Protein 3JRN (pdb70)

Solvent-accessible surface area: 8133 Å² total; per-residue (Å²): 128,135,60,17,0,7,4,0,18,53,17,146,30,0,31,131,63,4,1,50,133,0,72,147,30,0,77,159,54,93,3,110,12,53,59,67,119,186,70,23,138,31,4,89,5,0,0,0,0,0,4,91,42,0,1,36,14,13,196,16,1,41,45,0,18,55,0,14,60,29,48,172,140,67,57,11,69,10,20,0,0,8,46,64,9,96,41,76,51,0,93,139,13,59,39,52,2,48,129,22,1,153,106,0,58,95,139,62,88,104,133,76,8,113,68,2,73,83,3,0,38,64,0,17,111,45,113,40,24,65,36,58,161,55,52,68,143,14,9,61,100,1,0,62,64,0,33,132,89,71,152

Sequence (151 aa):
TKYDVFLSFRGHDTRHNFISFLYKELVRRSIRTFKDDKPIEVSRFAVVVVSENYAASSWCLDELVTIMDFEKKGSITVMPIFYGVEPNHVRWQTGVLAEQFKKHASREDPEKVLKWRQALTNFAQLSGDCSGDDDSKLVDKIANEISNKKT

Organism: Arabidopsis thaliana (NCBI:txid3702)

Secondary structure (DSSP, 8-state):
--EEEEEEE-HHHHTTTHHHHHHHHHHHTT--EE------TTEEEEEEEE-TTTTT-HHHHHHHHHHHHHHHTTS-EEEEEE-SS-HHHHHHT-THHHHHHHHHHTTS-HHHHHHHHHHHHHHTTS--EE--S-HHHHHHHHHHHHHTT--

CATH classification: 3.40.50.10140

Nearest PDB structures (foldseek):
  3jrn-assembly1_A  TM=1.007E+00  e=3.835E-29  Arabidopsis thaliana
  5tec-assembly1_A  TM=9.470E-01  e=2.530E-14  Arabidopsis thaliana
  7xoz-assembly1_B  TM=9.509E-01  e=3.401E-14  Arabidopsis thaliana
  5h3c-assembly1_A  TM=9.302E-01  e=2.530E-14  Arabidopsis thaliana
  5h3c-assembly1_B  TM=9.222E-01  e=2.257E-13  Arabidopsis thaliana

B-factor: mean 32.73, std 13.32, range [14.1, 88.1]

GO terms:
  GO:0005634 nucleus (C, IDA)
  GO:0005737 cytoplasm (C, IDA)
  GO:0005739 mitochondrion (C, HDA)
  GO:0009506 plasmodesma (C, HDA)
  GO:0005515 protein binding (F, IPI)

InterPro domains:
  IPR000157 Toll/interleukin-1 receptor homology (TIR) domain [PF01582] (8-172)
  IPR000157 Toll/interleukin-1 receptor homology (TIR) domain [PS50104] (7-170)
  IPR000157 Toll/interleukin-1 receptor homology (TIR) domain [SM00255] (8-146)
  IPR035897 Toll/interleukin-1 receptor homology (TIR) domain superfamily [G3DSA:3.40.50.10140] (1-176)
  IPR035897 Toll/interleukin-1 receptor homology (TIR) domain superfamily [SSF52200] (4-148)

Radius of gyration: 14.73 Å; Cα contacts (8 Å, |Δi|>4): 234; chains: 1; bounding box: 41×35×28 Å

Foldseek 3Di:
DQFQEEEQEDCVVPVPHLVVLLVVLLVVLVGGYDDDPCCLLPYAEYEYEDELCLLLDVVSLVVLLVNQVCVVVVSYHYAYEDEHDDLVCLQQCHDSRVVSLVVVCVPDDPVVSVSSNVSSNVNSVHDYYYDDDDSNVVSVCVSVVSSVVPD

Structure (mmCIF, N/CA/C/O backbone):
data_3JRN
#
_entry.id   3JRN
#
_cell.length_a   71.210
_cell.length_b   71.210
_cell.length_c   60.270
_cell.angle_alpha   90.000
_cell.angle_beta   90.000
_cell.angle_gamma   90.000
#
_symmetry.space_group_name_H-M   'P 41 21 2'
#
loop_
_entity.id
_entity.type
_entity.pdbx_description
1 polymer 'AT1G72930 protein'
2 non-polymer ARSENIC
3 water water
#
loop_
_atom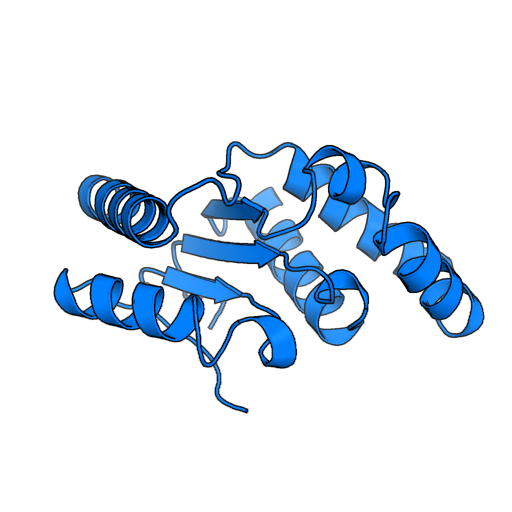_site.group_PDB
_atom_site.id
_atom_site.type_symbol
_atom_site.label_atom_id
_atom_site.label_alt_id
_atom_site.label_comp_id
_atom_site.label_asym_id
_atom_site.label_entity_id
_atom_site.label_seq_id
_atom_site.pdbx_PDB_ins_code
_atom_site.Cartn_x
_atom_site.Cartn_y
_atom_site.Cartn_z
_atom_site.occupancy
_atom_site.B_iso_or_equiv
_atom_site.auth_seq_id
_atom_site.auth_comp_id
_atom_site.auth_asym_id
_atom_site.auth_atom_id
_atom_site.pdbx_PDB_model_num
ATOM 1 N N . THR A 1 7 ? 48.556 58.927 14.279 1.00 76.75 7 THR A N 1
ATOM 2 C CA . THR A 1 7 ? 48.036 60.025 13.417 1.00 75.40 7 THR A CA 1
ATOM 3 C C . THR A 1 7 ? 47.148 59.482 12.302 1.00 74.31 7 THR A C 1
ATOM 4 O O . THR A 1 7 ? 45.928 59.640 12.337 1.00 75.46 7 THR A O 1
ATOM 8 N N . LYS A 1 8 ? 47.769 58.840 11.318 1.00 53.71 8 LYS A N 1
ATOM 9 C CA . LYS A 1 8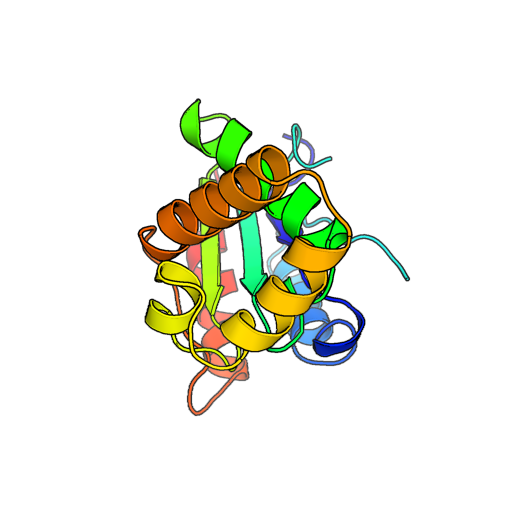 ? 47.042 58.282 10.185 1.00 52.23 8 LYS A CA 1
ATOM 10 C C . LYS A 1 8 ? 46.307 56.991 10.530 1.00 49.70 8 LYS A C 1
ATOM 11 O O . LYS A 1 8 ? 45.427 56.556 9.790 1.00 49.02 8 LYS A O 1
ATOM 17 N N . TYR A 1 9 ? 46.668 56.378 11.652 1.00 46.17 9 TYR A N 1
ATOM 18 C CA . TYR A 1 9 ? 46.034 55.133 12.074 1.00 43.21 9 TYR A CA 1
ATOM 19 C C . TYR A 1 9 ? 45.883 55.062 13.585 1.00 41.12 9 TYR A C 1
ATOM 20 O O . TYR A 1 9 ? 46.809 55.394 14.325 1.00 40.31 9 TYR A O 1
ATOM 29 N N . ASP A 1 10 ? 44.711 54.625 14.036 1.00 42.24 10 ASP A N 1
ATOM 30 C CA . ASP A 1 10 ? 44.443 54.483 15.463 1.00 41.62 10 ASP A CA 1
ATOM 31 C C . ASP A 1 10 ? 45.037 53.168 15.955 1.00 39.80 10 ASP A C 1
ATOM 32 O O . ASP A 1 10 ? 45.433 53.044 17.113 1.00 39.08 10 ASP A O 1
ATOM 37 N N . VAL A 1 11 ? 45.097 52.185 15.062 1.00 36.32 11 VAL A N 1
ATOM 38 C CA . VAL A 1 11 ? 45.603 50.874 15.429 1.00 33.76 11 VAL A CA 1
ATOM 39 C C . VAL A 1 11 ? 46.454 50.188 14.371 1.00 31.59 11 VAL A C 1
ATOM 40 O O . VAL A 1 11 ? 46.073 50.102 13.203 1.00 34.00 11 VAL A O 1
ATOM 44 N N . PHE A 1 12 ? 47.617 49.709 14.796 1.00 26.70 12 PHE A N 1
ATOM 45 C CA . PHE A 1 12 ? 48.508 48.960 13.922 1.00 25.02 12 PHE A CA 1
ATOM 46 C C . PHE A 1 12 ? 48.426 47.527 14.434 1.00 23.85 12 PHE A C 1
ATOM 47 O O . PHE A 1 12 ? 48.688 47.272 15.613 1.00 23.12 12 PH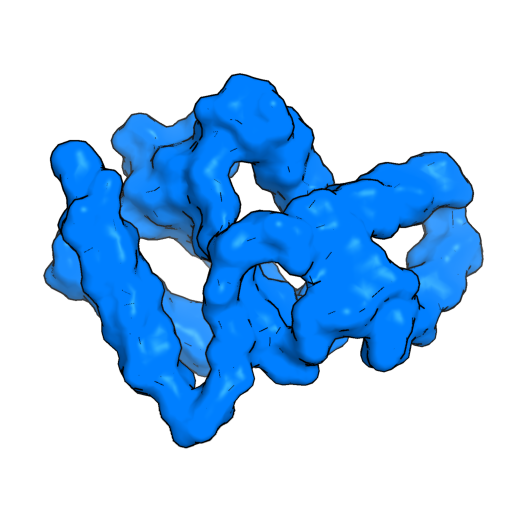E A O 1
ATOM 55 N N . LEU A 1 13 ? 48.057 46.599 13.554 1.00 25.65 13 LEU A N 1
ATOM 56 C CA . LEU A 1 13 ? 47.930 45.196 13.933 1.00 24.52 13 LEU A CA 1
ATOM 57 C C . LEU A 1 13 ? 49.179 44.393 13.597 1.00 23.50 13 LEU A C 1
ATOM 58 O O . LEU A 1 13 ? 49.570 44.302 12.435 1.00 22.75 13 LEU A O 1
ATOM 63 N N . SER A 1 14 ? 49.800 43.808 14.617 1.00 20.03 14 SER A N 1
ATOM 64 C CA . SER A 1 14 ? 50.985 42.988 14.415 1.00 19.54 14 SER A CA 1
ATOM 65 C C . SER A 1 14 ? 50.577 41.550 14.703 1.00 20.12 14 SER A C 1
ATOM 66 O O . SER A 1 14 ? 50.051 41.245 15.774 1.00 18.52 14 SER A O 1
ATOM 69 N N . PHE A 1 15 ? 50.830 40.659 13.755 1.00 19.54 15 PHE A N 1
ATOM 70 C CA . PHE A 1 15 ? 50.430 39.276 13.939 1.00 21.32 15 PHE A CA 1
ATOM 71 C C . PHE A 1 15 ? 51.127 38.351 12.957 1.00 21.53 15 PHE A C 1
ATOM 72 O O . PHE A 1 15 ? 51.702 38.797 11.966 1.00 22.71 15 PHE A O 1
ATOM 80 N N . ARG A 1 16 ? 51.078 37.057 13.244 1.00 20.52 16 ARG A N 1
ATOM 81 C CA . ARG A 1 16 ? 51.659 36.064 12.354 1.00 20.61 16 ARG A CA 1
ATOM 82 C C . ARG A 1 16 ? 50.505 35.632 11.462 1.00 21.33 16 AR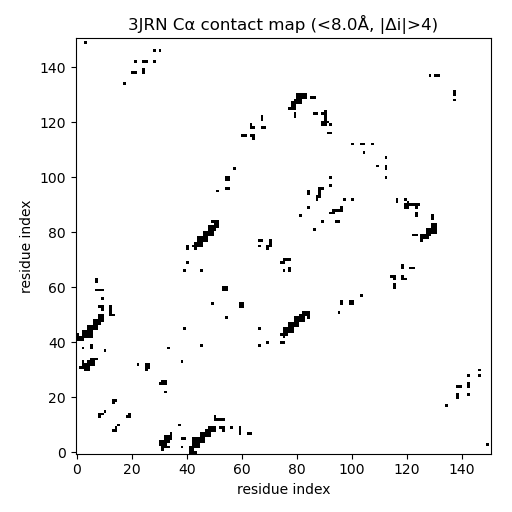G A C 1
ATOM 83 O O . ARG A 1 16 ? 49.634 34.886 11.897 1.00 18.27 16 ARG A O 1
ATOM 91 N N . GLY A 1 17 ? 50.502 36.123 10.226 1.00 22.45 17 GLY A N 1
ATOM 92 C CA . GLY A 1 17 ? 49.449 35.802 9.280 1.00 24.10 17 GLY A CA 1
ATOM 93 C C . GLY A 1 17 ? 49.056 34.338 9.250 1.00 26.51 17 GLY A C 1
ATOM 94 O O . GLY A 1 17 ? 47.877 34.002 9.386 1.00 25.80 17 GLY A O 1
ATOM 95 N N . HIS A 1 18 ? 50.047 33.469 9.071 1.00 26.49 18 HIS A N 1
ATOM 96 C CA . HIS A 1 18 ? 49.823 32.033 9.011 1.00 29.32 18 HIS A CA 1
ATOM 97 C C . HIS A 1 18 ? 48.963 31.504 10.151 1.00 28.37 18 HIS A C 1
ATOM 98 O O . HIS A 1 18 ? 48.179 30.575 9.964 1.00 28.55 18 HIS A O 1
ATOM 105 N N . ASP A 1 19 ? 49.110 32.084 11.336 1.00 29.37 19 ASP A N 1
ATOM 106 C CA . ASP A 1 19 ? 48.340 31.625 12.480 1.00 27.66 19 ASP A CA 1
ATOM 107 C C . ASP A 1 19 ? 46.967 32.252 12.613 1.00 25.98 19 ASP A C 1
ATOM 108 O O . ASP A 1 19 ? 45.969 31.553 12.780 1.00 25.34 19 ASP A O 1
ATOM 113 N N . THR A 1 20 ? 46.926 33.577 12.524 1.00 20.63 20 THR A N 1
ATOM 114 C CA . THR A 1 20 ? 45.695 34.314 12.766 1.00 18.67 20 THR A CA 1
ATOM 115 C C . THR A 1 20 ? 45.056 35.196 11.699 1.00 17.07 20 THR A C 1
ATOM 116 O O . THR A 1 20 ? 43.962 35.700 11.923 1.00 18.58 20 THR A O 1
ATOM 120 N N . ARG A 1 21 ? 45.705 35.405 10.561 1.00 19.02 21 ARG A N 1
ATOM 121 C CA . ARG A 1 21 ? 45.124 36.292 9.549 1.00 19.92 21 ARG A CA 1
ATOM 122 C C . ARG A 1 21 ? 43.678 35.984 9.179 1.00 21.20 21 ARG A C 1
ATOM 123 O O . ARG A 1 21 ? 42.821 36.859 9.246 1.00 22.05 21 ARG A O 1
ATOM 131 N N . HIS A 1 22 ? 43.407 34.740 8.801 1.00 27.73 22 HIS A N 1
ATOM 132 C CA . HIS A 1 22 ? 42.066 34.349 8.382 1.00 29.91 22 HIS A CA 1
ATOM 133 C C . HIS A 1 22 ? 41.061 34.048 9.484 1.00 29.17 22 HIS A C 1
ATOM 134 O O . HIS A 1 22 ? 39.875 33.871 9.205 1.00 30.95 22 HIS A O 1
ATOM 141 N N . ASN A 1 23 ? 41.517 33.988 10.730 1.00 24.91 23 ASN A N 1
ATOM 142 C CA . ASN A 1 23 ? 40.598 33.716 11.826 1.00 24.03 23 ASN A CA 1
ATOM 143 C C . ASN A 1 23 ? 40.472 34.885 12.800 1.00 21.97 23 ASN A C 1
ATOM 144 O O . ASN A 1 23 ? 39.745 35.839 12.525 1.00 23.91 23 ASN A O 1
ATOM 149 N N . PHE A 1 24 ? 41.175 34.827 13.922 1.00 19.26 24 PHE A N 1
ATOM 150 C CA . PHE A 1 24 ? 41.102 35.892 14.921 1.00 20.22 24 PHE A CA 1
ATOM 151 C C . PHE A 1 24 ? 41.248 37.315 14.354 1.00 21.29 24 PHE A C 1
ATOM 152 O O . PHE A 1 24 ? 40.457 38.214 14.683 1.00 20.39 24 PHE A O 1
ATOM 160 N N . ILE A 1 25 ? 42.253 37.523 13.506 1.00 23.20 25 ILE A N 1
ATOM 161 C CA . ILE A 1 25 ? 42.491 38.843 12.929 1.00 22.86 25 ILE A CA 1
ATOM 162 C C . ILE A 1 25 ? 41.354 39.341 12.029 1.00 25.03 25 ILE A C 1
ATOM 163 O O . ILE A 1 25 ? 41.052 40.536 12.013 1.00 24.80 25 ILE A O 1
ATOM 168 N N . SER A 1 26 ? 40.718 38.443 11.281 1.00 22.88 26 SER A N 1
ATOM 169 C CA . SER A 1 26 ? 39.632 38.871 10.412 1.00 24.39 26 SER A CA 1
ATOM 170 C C . SER A 1 26 ? 38.476 39.392 11.264 1.00 24.82 26 SER A C 1
ATOM 171 O O . SER A 1 26 ? 37.814 40.362 10.898 1.00 26.33 26 SER A O 1
ATOM 174 N N . PHE A 1 27 ? 38.251 38.761 12.413 1.00 27.22 27 PHE A N 1
ATOM 175 C CA . PHE A 1 27 ? 37.187 39.183 13.315 1.00 27.66 27 PHE A CA 1
ATOM 176 C C . PHE A 1 27 ? 37.537 40.488 14.034 1.00 28.90 27 PHE A C 1
ATOM 177 O O . PHE A 1 27 ? 36.703 41.385 14.153 1.00 30.84 27 PHE A O 1
ATOM 185 N N . LEU A 1 28 ? 38.771 40.593 14.514 1.00 24.47 28 LEU A N 1
ATOM 186 C CA . LEU A 1 28 ? 39.203 41.799 15.206 1.00 23.88 28 LEU A CA 1
ATOM 187 C C . LEU A 1 28 ? 39.188 43.012 14.269 1.00 24.36 28 LEU A C 1
ATOM 188 O O . LEU A 1 28 ? 38.725 44.090 14.644 1.00 24.38 28 LEU A O 1
ATOM 193 N N . TYR A 1 29 ? 39.695 42.837 13.053 1.00 25.05 29 TYR A N 1
ATOM 194 C CA . TYR A 1 29 ? 39.715 43.929 12.083 1.00 27.39 29 TYR A CA 1
ATOM 195 C C . TYR A 1 29 ? 38.294 44.387 11.757 1.00 27.02 29 TYR A C 1
ATOM 196 O O . TYR A 1 29 ? 38.013 45.580 11.703 1.00 26.68 29 TYR A O 1
ATOM 205 N N . LYS A 1 30 ? 37.401 43.433 11.532 1.00 31.15 30 LYS A N 1
ATOM 206 C CA . LYS A 1 30 ? 36.024 43.766 11.211 1.00 33.84 30 LYS A CA 1
ATOM 207 C C . LYS A 1 30 ? 35.411 44.619 12.311 1.00 34.96 30 LYS A C 1
ATOM 208 O O . LYS A 1 30 ? 34.804 45.652 12.042 1.00 34.94 30 LYS A O 1
ATOM 214 N N . GLU A 1 31 ? 35.579 44.180 13.553 1.00 33.58 31 GLU A N 1
ATOM 215 C CA . GLU A 1 31 ? 35.026 44.891 14.692 1.00 34.96 31 GLU A CA 1
ATOM 216 C C . GLU A 1 31 ? 35.631 46.283 14.860 1.00 34.72 31 GLU A C 1
ATOM 217 O O . GLU A 1 31 ? 34.923 47.233 15.187 1.00 36.38 31 GLU A O 1
ATOM 223 N N . LEU A 1 32 ? 36.934 46.412 14.636 1.00 33.80 32 LEU A N 1
ATOM 224 C CA . LEU A 1 32 ? 37.575 47.716 14.770 1.00 34.79 32 LEU A CA 1
ATOM 225 C C . LEU A 1 32 ? 37.041 48.704 13.730 1.00 36.67 32 LEU A C 1
ATOM 226 O O . LEU A 1 32 ? 36.689 49.834 14.063 1.00 37.60 32 LEU A O 1
ATOM 231 N N . VAL A 1 33 ? 36.986 48.275 12.472 1.00 48.06 33 VAL A N 1
ATOM 232 C CA . VAL A 1 33 ? 36.484 49.122 11.392 1.00 50.52 33 VAL A CA 1
ATOM 233 C C . VAL A 1 33 ? 35.037 49.520 11.675 1.00 51.32 33 VAL A C 1
ATOM 234 O O . VAL A 1 33 ? 34.621 50.640 11.387 1.00 52.40 33 VAL A O 1
ATOM 238 N N . ARG A 1 34 ? 34.283 48.585 12.245 1.00 48.88 34 ARG A N 1
ATOM 239 C CA . ARG A 1 34 ? 32.884 48.794 12.602 1.00 50.39 34 ARG A CA 1
ATOM 240 C C . ARG A 1 34 ? 32.727 49.950 13.592 1.00 50.17 34 ARG A C 1
ATOM 241 O O . ARG A 1 34 ? 31.846 50.792 13.431 1.00 49.70 34 ARG A O 1
ATOM 249 N N . ARG A 1 35 ? 33.575 49.979 14.619 1.00 44.14 35 ARG A N 1
ATOM 250 C CA . ARG A 1 35 ? 33.529 51.044 15.619 1.00 43.78 35 ARG A CA 1
ATOM 251 C C . ARG A 1 35 ? 34.228 52.294 15.105 1.00 44.16 35 ARG A C 1
ATOM 252 O O . ARG A 1 35 ? 34.533 53.206 15.873 1.00 46.21 35 ARG A O 1
ATOM 260 N N . SER A 1 36 ? 34.484 52.325 13.803 1.00 46.89 36 SER A N 1
ATOM 261 C CA . SER A 1 36 ? 35.142 53.459 13.166 1.00 47.11 36 SER A CA 1
ATOM 262 C C . SER A 1 36 ? 36.574 53.681 13.647 1.00 47.24 36 SER A C 1
ATOM 263 O O . SER A 1 36 ? 37.071 54.809 13.648 1.00 46.55 36 SER A O 1
ATOM 266 N N . ILE A 1 37 ? 37.236 52.605 14.062 1.00 45.08 37 ILE A N 1
ATOM 267 C CA . ILE A 1 37 ? 38.619 52.698 14.510 1.00 42.44 37 ILE A CA 1
ATOM 268 C C . ILE A 1 37 ? 39.506 52.478 13.290 1.00 41.56 37 ILE A C 1
ATOM 269 O O . ILE A 1 37 ? 39.451 51.430 12.651 1.00 42.66 37 ILE A O 1
ATOM 274 N N . ARG A 1 38 ? 40.311 53.481 12.962 1.00 34.70 38 ARG A N 1
ATOM 275 C CA . ARG A 1 38 ? 41.203 53.412 11.812 1.00 34.39 38 ARG A CA 1
ATOM 276 C C . ARG A 1 38 ? 42.340 52.438 12.110 1.00 33.15 38 ARG A C 1
ATOM 277 O O . ARG A 1 38 ? 43.204 52.710 12.942 1.00 31.98 38 ARG A O 1
ATOM 285 N N . THR A 1 39 ? 42.339 51.300 11.424 1.00 40.16 39 THR A N 1
ATOM 286 C CA . THR A 1 39 ? 43.359 50.289 11.667 1.00 41.03 39 THR A CA 1
ATOM 287 C C . THR A 1 39 ? 44.104 49.829 10.424 1.00 40.47 39 THR A C 1
ATOM 288 O O . THR A 1 39 ? 43.544 49.772 9.326 1.00 40.39 39 THR A O 1
ATOM 292 N N . PHE A 1 40 ? 45.375 49.485 10.617 1.00 34.45 40 PHE A N 1
ATOM 293 C CA . PHE A 1 40 ? 46.219 49.020 9.531 1.00 33.22 40 PHE A CA 1
ATOM 294 C C . PHE A 1 40 ? 46.678 47.582 9.739 1.00 34.13 40 PHE A C 1
ATOM 295 O O . PHE A 1 40 ? 47.054 47.192 10.846 1.00 33.32 40 PHE A O 1
ATOM 303 N N . LYS A 1 41 ? 46.647 46.801 8.665 1.00 36.40 41 LYS A N 1
ATOM 304 C CA . LYS A 1 41 ? 47.095 45.418 8.697 1.00 38.16 41 LYS A CA 1
ATOM 305 C C . LYS A 1 41 ? 47.615 45.086 7.308 1.00 38.90 41 LYS A C 1
ATOM 306 O O . LYS A 1 41 ? 46.893 45.233 6.324 1.00 39.01 41 LYS A O 1
ATOM 312 N N . ASP A 1 42 ? 48.868 44.653 7.217 1.00 35.03 42 ASP A N 1
ATOM 313 C CA . ASP A 1 42 ? 49.439 44.322 5.916 1.00 38.98 42 ASP A CA 1
ATOM 314 C C . ASP A 1 42 ? 48.752 43.100 5.320 1.00 41.12 42 ASP A C 1
ATOM 315 O O . ASP A 1 42 ? 48.012 42.396 6.009 1.00 40.78 42 ASP A O 1
ATOM 320 N N . ASP A 1 43 ? 49.006 42.853 4.038 1.00 58.48 43 ASP A N 1
ATOM 321 C CA . ASP A 1 43 ? 48.431 41.705 3.344 1.00 60.56 43 ASP A CA 1
ATOM 322 C C . ASP A 1 43 ? 49.446 40.570 3.318 1.00 60.33 43 ASP A C 1
ATOM 323 O O . ASP A 1 43 ? 50.542 40.708 3.860 1.00 60.19 43 ASP A O 1
ATOM 328 N N . LYS A 1 44 ? 49.076 39.453 2.694 1.00 64.71 44 LYS A N 1
ATOM 329 C CA . LYS A 1 44 ? 49.951 38.284 2.602 1.00 65.48 44 LYS A CA 1
ATOM 330 C C . LYS A 1 44 ? 51.435 38.637 2.653 1.00 67.09 44 LYS A C 1
ATOM 331 O O . LYS A 1 44 ? 52.082 38.499 3.694 1.00 68.03 44 LYS A O 1
ATOM 337 N N . PRO A 1 59 ? 53.766 51.871 8.541 1.00 43.44 59 PRO A N 1
ATOM 338 C CA . PRO A 1 59 ? 52.933 52.860 9.225 1.00 42.86 59 PRO A CA 1
ATOM 339 C C . PRO A 1 59 ? 52.907 52.685 10.741 1.00 41.79 59 PRO A C 1
ATOM 340 O O . PRO A 1 59 ? 51.992 53.162 11.412 1.00 42.55 59 PRO A O 1
ATOM 344 N N . ILE A 1 60 ? 53.908 51.994 11.279 1.00 38.47 60 ILE A N 1
ATOM 345 C CA . ILE A 1 60 ? 53.984 51.791 12.722 1.00 38.45 60 ILE A CA 1
ATOM 346 C C . ILE A 1 60 ? 54.233 53.141 13.373 1.00 39.53 60 ILE A C 1
ATOM 347 O O . ILE A 1 60 ? 53.657 53.456 14.413 1.00 39.03 60 ILE A O 1
ATOM 352 N N . GLU A 1 61 ? 55.098 53.935 12.746 1.00 42.86 61 GLU A N 1
ATOM 353 C CA . GLU A 1 61 ? 55.438 55.256 13.255 1.00 45.40 61 GLU A CA 1
ATOM 354 C C . GLU A 1 61 ? 54.240 56.185 13.235 1.00 44.39 61 GLU A C 1
ATOM 355 O O . GLU A 1 61 ? 54.145 57.101 14.048 1.00 45.17 61 GLU A O 1
ATOM 361 N N . VAL A 1 62 ? 53.322 55.947 12.305 1.00 39.20 62 VAL A N 1
ATOM 362 C CA . VAL A 1 62 ? 52.146 56.794 12.185 1.00 39.46 62 VAL A CA 1
ATOM 363 C C . VAL A 1 62 ? 50.907 56.202 12.854 1.00 38.19 62 VAL A C 1
ATOM 364 O O . VAL A 1 62 ? 49.794 56.701 12.676 1.00 36.95 62 VAL A O 1
ATOM 368 N N . SER A 1 63 ? 51.099 55.143 13.633 1.00 39.29 63 SER A N 1
ATOM 369 C CA . SER A 1 63 ? 49.985 54.506 14.328 1.00 38.36 63 SER A CA 1
ATOM 370 C C . SER A 1 63 ? 50.019 54.844 15.815 1.00 37.13 63 SER A C 1
ATOM 371 O O . SER A 1 63 ? 51.085 54.880 16.430 1.00 37.92 63 SER A O 1
ATOM 374 N N . ARG A 1 64 ? 48.848 55.091 16.389 1.00 36.45 64 ARG A N 1
ATOM 375 C CA . ARG A 1 64 ? 48.750 55.432 17.803 1.00 35.96 64 ARG A CA 1
ATOM 376 C C . ARG A 1 64 ? 48.829 54.203 18.705 1.00 34.22 64 ARG A C 1
ATOM 377 O O . ARG A 1 64 ? 49.455 54.236 19.769 1.00 31.95 64 ARG A O 1
ATOM 385 N N . PHE A 1 65 ? 48.179 53.125 18.282 1.00 32.26 65 PHE A N 1
ATOM 386 C CA . PHE A 1 65 ? 48.169 51.891 19.054 1.00 32.01 65 PHE A CA 1
ATOM 387 C C . PHE A 1 65 ? 48.738 50.743 18.240 1.00 29.60 65 PHE A C 1
ATOM 388 O O . PHE A 1 65 ? 48.671 50.735 17.007 1.00 28.60 65 PHE A O 1
ATOM 396 N N . ALA A 1 66 ? 49.307 49.778 18.948 1.00 30.02 66 ALA A N 1
ATOM 397 C CA . ALA A 1 66 ? 49.865 48.595 18.321 1.00 29.39 66 ALA A CA 1
ATOM 398 C C . ALA A 1 66 ? 49.305 47.397 19.066 1.00 27.11 66 ALA A C 1
ATOM 399 O O . ALA A 1 66 ? 49.710 47.114 20.192 1.00 27.83 66 ALA A O 1
ATOM 401 N N . VAL A 1 67 ? 48.340 46.722 18.452 1.00 22.21 67 VAL A N 1
ATOM 402 C CA . VAL A 1 67 ? 47.749 45.534 19.043 1.00 20.89 67 VAL A CA 1
ATOM 403 C C . VAL A 1 67 ? 48.590 44.404 18.465 1.00 19.97 67 VAL A C 1
ATOM 404 O O . VAL A 1 67 ? 48.577 44.159 17.259 1.00 20.16 67 VAL A O 1
ATOM 408 N N . VAL A 1 68 ? 49.343 43.741 19.335 1.00 21.10 68 VAL A N 1
ATOM 409 C CA . VAL A 1 68 ? 50.249 42.683 18.923 1.00 20.46 68 VAL A CA 1
ATOM 410 C C . VAL A 1 68 ? 49.741 41.318 19.348 1.00 20.11 68 VAL A C 1
ATOM 411 O O . VAL A 1 68 ? 49.717 40.999 20.535 1.00 19.13 68 VAL A O 1
ATOM 415 N N . VAL A 1 69 ? 49.338 40.518 18.366 1.00 20.78 69 VAL A N 1
ATOM 416 C CA . VAL A 1 69 ? 48.812 39.188 18.635 1.00 21.91 69 VAL A CA 1
ATOM 417 C C . VAL A 1 69 ? 49.903 38.131 18.523 1.00 20.74 69 VAL A C 1
ATOM 418 O O . VAL A 1 69 ? 50.196 37.637 17.438 1.00 21.24 69 VAL A O 1
ATOM 422 N N . VAL A 1 70 ? 50.505 37.788 19.653 1.00 20.71 70 VAL A N 1
ATOM 423 C CA . VAL A 1 70 ? 51.561 36.788 19.666 1.00 20.57 70 VAL A CA 1
ATOM 424 C C . VAL A 1 70 ? 50.963 35.393 19.759 1.00 21.92 70 VAL A C 1
ATOM 425 O O . VAL A 1 70 ? 50.479 34.971 20.812 1.00 21.02 70 VAL A O 1
ATOM 429 N N . SER A 1 71 ? 51.003 34.698 18.629 1.00 20.90 71 SER A N 1
ATOM 430 C CA . SER A 1 71 ? 50.481 33.351 18.499 1.00 23.49 71 SER A CA 1
ATOM 431 C C . SER A 1 71 ? 51.610 32.326 18.552 1.00 23.37 71 SER A C 1
ATOM 432 O O . SER A 1 71 ? 52.785 32.684 18.658 1.00 22.18 71 SER A O 1
ATOM 435 N N . GLU A 1 72 ? 51.235 31.054 18.456 1.00 22.95 72 GLU A N 1
ATOM 436 C CA . GLU A 1 72 ? 52.177 29.952 18.532 1.00 25.32 72 GLU A CA 1
ATOM 437 C C . GLU A 1 72 ? 53.418 30.060 17.653 1.00 23.97 72 GLU A C 1
ATOM 438 O O . GLU A 1 72 ? 54.521 29.740 18.100 1.00 24.35 72 GLU A O 1
ATOM 444 N N . ASN A 1 73 ? 53.244 30.515 16.417 1.00 21.18 73 ASN A N 1
ATOM 445 C CA . ASN A 1 73 ? 54.354 30.629 15.476 1.00 21.95 73 ASN A CA 1
ATOM 446 C C . ASN A 1 73 ? 54.870 32.042 15.211 1.00 19.83 73 ASN A C 1
ATOM 447 O O . ASN A 1 73 ? 55.664 32.253 14.299 1.00 21.19 73 ASN A O 1
ATOM 452 N N . TYR A 1 74 ? 54.432 33.004 16.016 1.00 18.51 74 TYR A N 1
ATOM 453 C CA . TYR A 1 74 ? 54.872 34.386 15.856 1.00 17.95 74 TYR A CA 1
ATOM 454 C C . TYR A 1 74 ? 56.395 34.463 16.003 1.00 18.23 74 TYR A C 1
ATOM 455 O O . TYR A 1 74 ? 57.086 35.017 15.139 1.00 17.42 74 TYR A O 1
ATOM 464 N N . ALA A 1 75 ? 56.904 33.907 17.101 1.00 19.09 75 ALA A N 1
ATOM 465 C CA . ALA A 1 75 ? 58.336 33.908 17.396 1.00 20.24 75 ALA A CA 1
ATOM 466 C C . ALA A 1 75 ? 59.151 33.018 16.463 1.00 22.43 75 ALA A C 1
ATOM 467 O O . ALA A 1 75 ? 60.382 33.083 16.456 1.00 23.83 75 ALA A O 1
ATOM 469 N N . ALA A 1 76 ? 58.469 32.178 15.689 1.00 25.45 76 ALA A N 1
ATOM 470 C CA . ALA A 1 76 ? 59.148 31.300 14.748 1.00 25.21 76 ALA A CA 1
ATOM 471 C C . ALA A 1 76 ? 59.592 32.137 13.549 1.00 24.76 76 ALA A C 1
ATOM 472 O O . ALA A 1 76 ? 60.470 31.741 12.797 1.00 25.36 76 ALA A O 1
ATOM 474 N N . SER A 1 77 ? 58.974 33.301 13.379 1.00 20.63 77 SER A N 1
ATOM 475 C CA . SER A 1 77 ? 59.311 34.186 12.274 1.00 19.03 77 SER A CA 1
ATOM 476 C C . SER A 1 77 ? 60.238 35.323 12.710 1.00 19.39 77 SER A C 1
ATOM 477 O O . SER A 1 77 ? 59.873 36.150 13.550 1.00 16.94 77 SER A O 1
ATOM 480 N N . SER A 1 78 ? 61.437 35.365 12.137 1.00 19.27 78 SER A N 1
ATOM 481 C CA . SER A 1 78 ? 62.391 36.416 12.470 1.00 19.83 78 SER A CA 1
ATOM 482 C C . SER A 1 78 ? 61.811 37.770 12.059 1.00 19.63 78 SER A C 1
ATOM 483 O O . SER A 1 78 ? 62.074 38.794 12.689 1.00 18.96 78 SER A O 1
ATOM 486 N N . TRP A 1 79 ? 61.012 37.756 10.999 1.00 17.93 79 TRP A N 1
ATOM 487 C CA . TRP A 1 79 ? 60.385 38.966 10.482 1.00 21.28 79 TRP A CA 1
ATOM 488 C C . TRP A 1 79 ? 59.382 39.528 11.481 1.00 19.68 79 TRP A C 1
ATOM 489 O O . TRP A 1 79 ? 59.310 40.744 11.670 1.00 18.78 79 TRP A O 1
ATOM 500 N N . CYS A 1 80 ? 58.613 38.648 12.120 1.00 20.92 80 CYS A N 1
ATOM 501 C CA . CYS A 1 80 ? 57.649 39.085 13.128 1.00 20.66 80 CYS A CA 1
ATOM 502 C C . CYS A 1 80 ? 58.404 39.645 14.326 1.00 20.15 80 CYS A C 1
ATOM 503 O O . CYS A 1 80 ? 57.984 40.633 14.918 1.00 17.95 80 CYS A O 1
ATOM 506 N N . LEU A 1 81 ? 59.514 39.003 14.682 1.00 18.65 81 LEU A N 1
ATOM 507 C CA . LEU A 1 81 ? 60.311 39.459 15.811 1.00 18.86 81 LEU A CA 1
ATOM 508 C C . LEU A 1 81 ? 60.948 40.811 15.503 1.00 17.74 81 LEU A C 1
ATOM 509 O O . LEU A 1 81 ? 61.093 41.641 16.394 1.00 17.30 81 LEU A O 1
ATOM 514 N N . ASP A 1 82 ? 61.314 41.035 14.244 1.00 16.95 82 ASP A N 1
ATOM 515 C CA . ASP A 1 82 ? 61.904 42.314 13.843 1.00 16.89 82 ASP A CA 1
ATOM 516 C C . ASP A 1 82 ? 60.841 43.400 14.000 1.00 19.17 82 ASP A C 1
ATOM 517 O O . ASP A 1 82 ? 61.135 44.523 14.401 1.00 18.50 82 ASP A O 1
ATOM 522 N N . GLU A 1 83 ? 59.600 43.055 13.669 1.00 18.68 83 GLU A N 1
ATOM 523 C CA . GLU A 1 83 ? 58.500 43.999 13.786 1.00 19.93 83 GLU A CA 1
ATOM 524 C C . GLU A 1 83 ? 58.265 44.310 15.258 1.00 19.81 83 GLU A C 1
ATOM 525 O O . GLU A 1 83 ? 58.017 45.454 15.630 1.00 19.97 83 GLU A O 1
ATOM 531 N N . LEU A 1 84 ? 58.340 43.284 16.097 1.00 20.91 84 LEU A N 1
ATOM 532 C CA . LEU A 1 84 ? 58.133 43.478 17.525 1.00 21.46 84 LEU A CA 1
ATOM 533 C C . LEU A 1 84 ? 59.226 44.380 18.099 1.00 21.71 84 LEU A C 1
ATOM 534 O O . LEU A 1 84 ? 58.963 45.210 18.968 1.00 21.33 84 LEU A O 1
ATOM 539 N N . VAL A 1 85 ? 60.452 44.221 17.614 1.00 20.65 85 VAL A N 1
ATOM 540 C CA . VAL A 1 85 ? 61.546 45.054 18.093 1.00 20.20 85 VAL A CA 1
ATOM 541 C C . VAL A 1 85 ? 61.307 46.495 17.643 1.00 20.97 85 VAL A C 1
ATOM 542 O O . VAL A 1 85 ? 61.523 47.431 18.407 1.00 21.58 85 VAL A O 1
ATOM 546 N N . THR A 1 86 ? 60.856 46.671 16.406 1.00 22.85 86 THR A N 1
ATOM 547 C CA . THR A 1 86 ? 60.591 48.009 15.889 1.00 24.15 86 THR A CA 1
ATOM 548 C C . THR A 1 86 ? 59.555 48.695 16.765 1.00 24.46 86 THR A C 1
ATOM 549 O O . THR A 1 86 ? 59.724 49.851 17.159 1.00 25.76 86 THR A O 1
ATOM 553 N N . ILE A 1 87 ? 58.484 47.966 17.061 1.00 20.48 87 ILE A N 1
ATOM 554 C CA . ILE A 1 87 ? 57.392 48.457 17.891 1.00 19.81 87 ILE A CA 1
ATOM 555 C C . ILE A 1 87 ? 57.839 48.769 19.322 1.00 21.06 87 ILE A C 1
ATOM 556 O O . ILE A 1 87 ? 57.518 49.836 19.854 1.00 19.97 87 ILE A O 1
ATOM 561 N N . MET A 1 88 ? 58.575 47.849 19.946 1.00 22.74 88 MET A N 1
ATOM 562 C CA . MET A 1 88 ? 59.018 48.067 21.320 1.00 24.62 88 MET A CA 1
ATOM 56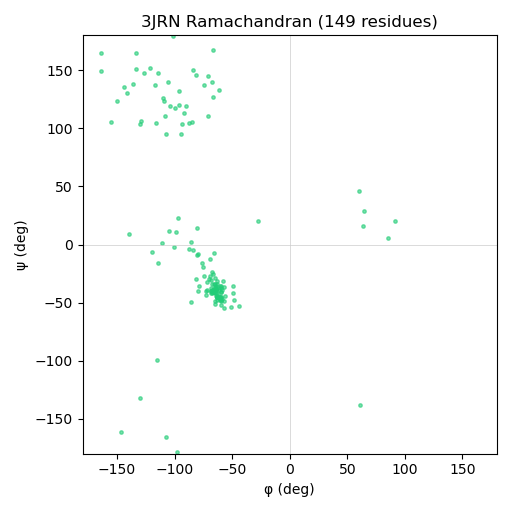3 C C . MET A 1 88 ? 60.046 49.184 21.454 1.00 26.14 88 MET A C 1
ATOM 564 O O . MET A 1 88 ? 60.093 49.858 22.484 1.00 26.31 88 MET A O 1
ATOM 569 N N . ASP A 1 89 ? 60.866 49.390 20.425 1.00 26.20 89 ASP A N 1
ATOM 570 C CA . ASP A 1 89 ? 61.844 50.471 20.484 1.00 27.67 89 ASP A CA 1
ATOM 571 C C . ASP A 1 89 ? 61.108 51.809 20.396 1.00 27.69 89 ASP A C 1
ATOM 572 O O . ASP A 1 89 ? 61.567 52.808 20.943 1.00 30.40 89 ASP A O 1
ATOM 577 N N . PHE A 1 90 ? 59.966 51.829 19.710 1.00 28.46 90 PHE A N 1
ATOM 578 C CA . PHE A 1 90 ? 59.174 53.055 19.606 1.00 29.64 90 PHE A CA 1
ATOM 579 C C . PHE A 1 90 ? 58.374 53.263 20.889 1.00 31.33 90 PHE A C 1
ATOM 580 O O . PHE A 1 90 ? 58.176 54.394 21.336 1.00 32.23 90 PHE A O 1
ATOM 588 N N . GLU A 1 91 ? 57.912 52.162 21.474 1.00 29.61 91 GLU A N 1
ATOM 589 C CA . GLU A 1 91 ? 57.137 52.214 22.705 1.00 31.32 91 GLU A CA 1
ATOM 590 C C . GLU A 1 91 ? 57.994 52.758 23.835 1.00 32.28 91 GLU A C 1
ATOM 591 O O . GLU A 1 91 ? 57.513 53.510 24.680 1.00 31.82 91 GLU A O 1
ATOM 597 N N . LYS A 1 92 ? 59.267 52.372 23.844 1.00 35.37 92 LYS A N 1
ATOM 598 C CA . LYS A 1 92 ? 60.178 52.808 24.894 1.00 39.26 92 LYS A CA 1
ATOM 599 C C . LYS A 1 92 ? 60.318 54.323 24.923 1.00 39.35 92 LYS A C 1
ATOM 600 O O . LYS A 1 92 ? 60.452 54.917 25.992 1.00 39.36 92 LYS A O 1
ATOM 606 N N . LYS A 1 93 ? 60.289 54.950 23.753 1.00 45.34 93 LYS A N 1
ATOM 607 C CA . LYS A 1 93 ? 60.410 56.397 23.691 1.00 46.76 93 LYS A CA 1
ATOM 608 C C . LYS A 1 93 ? 59.050 57.078 23.587 1.00 46.86 93 LYS A C 1
ATOM 609 O O . LYS A 1 93 ? 58.943 58.209 23.115 1.00 48.27 93 LYS A O 1
ATOM 615 N N . GLY A 1 94 ? 58.015 56.371 24.035 1.00 40.35 94 GLY A N 1
ATOM 616 C CA . GLY A 1 94 ? 56.664 56.906 24.029 1.00 40.24 94 GLY A CA 1
ATOM 617 C C . GLY A 1 94 ? 56.035 57.218 22.684 1.00 40.11 94 GLY A C 1
ATOM 618 O O . GLY A 1 94 ? 55.020 57.913 22.626 1.00 41.39 94 GLY A O 1
ATOM 619 N N . SER A 1 95 ? 56.612 56.699 21.606 1.00 40.28 95 SER A N 1
ATOM 620 C CA . SER A 1 95 ? 56.087 56.949 20.268 1.00 39.28 95 SER A CA 1
ATOM 621 C C . SER A 1 95 ? 54.873 56.086 19.914 1.00 38.25 95 SER A C 1
ATOM 622 O O . SER A 1 95 ? 54.237 56.298 18.878 1.00 37.10 95 SER A O 1
ATOM 625 N N . ILE A 1 96 ? 54.553 55.114 20.767 1.00 37.06 96 ILE A N 1
ATOM 626 C CA . ILE A 1 96 ? 53.406 54.245 20.527 1.00 33.68 96 ILE A CA 1
ATOM 627 C C . ILE A 1 96 ? 52.987 53.483 21.781 1.00 32.98 96 ILE A C 1
ATOM 628 O O . ILE A 1 96 ? 53.814 53.179 22.641 1.00 33.34 96 ILE A O 1
ATOM 633 N N . THR A 1 97 ? 51.694 53.195 21.886 1.00 28.53 97 THR A N 1
ATOM 634 C CA . THR A 1 97 ? 51.151 52.454 23.021 1.00 28.24 97 THR A CA 1
ATOM 635 C C . THR A 1 97 ? 50.867 51.017 22.579 1.00 27.28 97 THR A C 1
ATOM 636 O O . THR A 1 97 ? 50.051 50.778 21.687 1.00 25.91 97 THR A O 1
ATOM 640 N N . VAL A 1 98 ? 51.534 50.064 23.220 1.00 27.05 98 VAL A N 1
ATOM 641 C CA . VAL A 1 98 ? 51.387 48.660 22.859 1.00 25.49 98 VAL A CA 1
ATOM 642 C C . VAL A 1 98 ? 50.387 47.870 23.698 1.00 26.38 98 VAL A C 1
ATOM 643 O O . VAL A 1 98 ? 50.401 47.919 24.930 1.00 24.68 98 VAL A O 1
ATOM 647 N N . MET A 1 99 ? 49.521 47.137 23.010 1.00 23.65 99 MET A N 1
ATOM 648 C CA . MET A 1 99 ? 48.517 46.308 23.662 1.00 25.79 99 MET A CA 1
ATOM 649 C C . MET A 1 99 ? 48.805 44.857 23.326 1.00 22.94 99 MET A C 1
ATOM 650 O O . MET A 1 99 ? 48.533 44.407 22.221 1.00 22.87 99 MET A O 1
ATOM 655 N N . PRO A 1 100 ? 49.366 44.106 24.283 1.00 26.65 100 PRO A N 1
ATOM 656 C CA . PRO A 1 100 ? 49.690 42.694 24.069 1.00 24.38 100 PRO A CA 1
ATOM 657 C C . PRO A 1 100 ? 48.482 41.759 24.078 1.00 24.76 100 PRO A C 1
ATOM 658 O O . PRO A 1 100 ? 47.575 41.897 24.905 1.00 23.87 100 PRO A O 1
ATOM 662 N N . ILE A 1 101 ? 48.476 40.819 23.141 1.00 21.06 101 ILE A N 1
ATOM 663 C CA . ILE A 1 101 ? 47.433 39.809 23.068 1.00 21.14 101 ILE A CA 1
ATOM 664 C C . ILE A 1 101 ? 48.151 38.468 22.972 1.00 21.49 101 ILE A C 1
ATOM 665 O O . ILE A 1 101 ? 48.746 38.142 21.945 1.00 18.71 101 ILE A O 1
ATOM 670 N N . PHE A 1 102 ? 48.130 37.715 24.068 1.00 19.72 102 PHE A N 1
ATOM 671 C CA . PHE A 1 102 ? 48.761 36.407 24.109 1.00 20.79 102 PHE A CA 1
ATOM 672 C C . PHE A 1 102 ? 47.732 35.410 23.618 1.00 21.74 102 PHE A C 1
ATOM 673 O O . PHE A 1 102 ? 46.794 35.066 24.330 1.00 20.53 102 PHE A O 1
ATOM 681 N N . TYR A 1 103 ? 47.929 34.958 22.383 1.00 23.08 103 TYR A N 1
ATOM 682 C CA . TYR A 1 103 ? 47.014 34.041 21.717 1.00 24.06 103 TYR A CA 1
ATOM 683 C C . TYR A 1 103 ? 47.552 32.612 21.581 1.00 23.92 103 TYR A C 1
ATOM 684 O O . TYR A 1 103 ? 48.275 32.295 20.638 1.00 22.18 103 TYR A O 1
ATOM 693 N N . GLY A 1 104 ? 47.195 31.755 22.531 1.00 24.54 104 GLY A N 1
ATOM 694 C CA . GLY A 1 104 ? 47.643 30.377 22.476 1.00 25.58 104 GLY A CA 1
ATOM 695 C C . GLY A 1 104 ? 49.009 30.142 23.086 1.00 27.09 104 GLY A C 1
ATOM 696 O O . GLY A 1 104 ? 49.549 29.043 22.998 1.00 26.95 104 GLY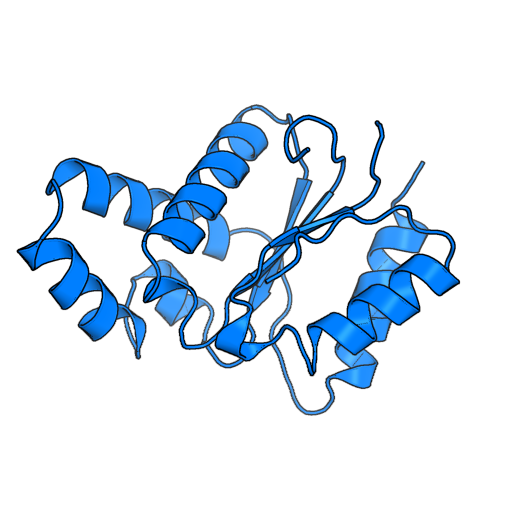 A O 1
ATOM 697 N N . VAL A 1 105 ? 49.581 31.177 23.691 1.00 28.83 105 VAL A N 1
ATOM 698 C CA . VAL A 1 105 ? 50.881 31.055 24.341 1.00 27.86 105 VAL A CA 1
ATOM 699 C C . VAL A 1 105 ? 50.803 31.772 25.683 1.00 28.06 105 VAL A C 1
ATOM 700 O O . VAL A 1 105 ? 50.211 32.852 25.787 1.00 26.59 105 VAL A O 1
ATOM 704 N N . GLU A 1 106 ? 51.390 31.164 26.710 1.00 23.53 106 GLU A N 1
ATOM 705 C CA . GLU A 1 106 ? 51.389 31.758 28.042 1.00 24.80 106 GLU A CA 1
ATOM 706 C C . GLU A 1 106 ? 52.304 32.971 28.048 1.00 24.33 106 GLU A C 1
ATOM 707 O O . GLU A 1 106 ? 53.327 32.989 27.362 1.00 21.76 106 GLU A O 1
ATOM 713 N N . PRO A 1 107 ? 51.947 34.007 28.821 1.00 25.74 107 PRO A N 1
ATOM 714 C CA . PRO A 1 107 ? 52.773 35.212 28.886 1.00 24.50 107 PRO A CA 1
ATOM 715 C C . PRO A 1 107 ? 54.187 34.916 29.382 1.00 24.42 107 PRO A C 1
ATOM 716 O O . PRO A 1 107 ? 55.149 35.533 28.926 1.00 21.85 107 PRO A O 1
ATOM 720 N N . ASN A 1 108 ? 54.311 33.972 30.313 1.00 22.60 108 ASN A N 1
ATOM 721 C CA . ASN A 1 108 ? 55.621 33.626 30.857 1.00 22.60 108 ASN A CA 1
ATOM 722 C C . ASN A 1 108 ? 56.495 32.922 29.828 1.00 21.24 108 ASN A C 1
ATOM 723 O O . ASN A 1 108 ? 57.720 33.002 29.891 1.00 21.43 108 ASN A O 1
ATOM 728 N N . HIS A 1 109 ? 55.868 32.240 28.875 1.00 23.23 109 HIS A N 1
ATOM 729 C CA . HIS A 1 109 ? 56.610 31.560 27.818 1.00 21.82 109 HIS A CA 1
ATOM 730 C C . HIS A 1 109 ? 57.234 32.631 26.944 1.00 21.38 109 HIS A C 1
ATOM 731 O O . HIS A 1 109 ? 58.353 32.490 26.453 1.00 21.62 109 HIS A O 1
ATOM 738 N N . VAL A 1 110 ? 56.488 33.708 26.740 1.00 18.48 110 VAL A N 1
ATOM 739 C CA . VAL A 1 110 ? 56.977 34.810 25.931 1.00 17.35 110 VAL A CA 1
ATOM 740 C C . VAL A 1 110 ? 58.057 35.562 26.713 1.00 18.00 110 VAL A C 1
ATOM 741 O O . VAL A 1 110 ? 59.078 35.957 26.154 1.00 15.64 110 VAL A O 1
ATOM 745 N N . ARG A 1 111 ? 57.830 35.735 28.012 1.00 18.60 111 ARG A N 1
ATOM 746 C CA . ARG A 1 111 ? 58.782 36.454 28.852 1.00 21.88 111 ARG A CA 1
ATOM 747 C C . ARG A 1 111 ? 60.170 35.815 28.928 1.00 21.96 111 ARG A C 1
ATOM 748 O O . ARG A 1 111 ? 61.179 36.520 28.923 1.00 22.12 111 ARG A O 1
ATOM 756 N N . TRP A 1 112 ? 60.227 34.488 28.996 1.00 21.99 112 TRP A N 1
ATOM 757 C CA . TRP A 1 112 ? 61.511 33.793 29.103 1.00 21.19 112 TRP A CA 1
ATOM 758 C C . TRP A 1 112 ? 61.867 33.012 27.845 1.00 21.40 112 TRP A C 1
ATOM 759 O O . TRP A 1 112 ? 62.908 32.350 27.797 1.00 19.13 112 TRP A O 1
ATOM 770 N N . GLN A 1 113 ? 61.002 33.088 26.838 1.00 21.35 113 GLN A N 1
ATOM 771 C CA . GLN A 1 113 ? 61.184 32.351 25.590 1.00 20.34 113 GLN A CA 1
ATOM 772 C C . GLN A 1 113 ? 61.213 30.855 25.897 1.00 19.70 113 GLN A C 1
ATOM 773 O O . GLN A 1 113 ? 62.073 30.112 25.424 1.00 19.57 113 GLN A O 1
ATOM 779 N N . THR A 1 114 ? 60.262 30.423 26.717 1.00 20.26 114 THR A N 1
ATOM 780 C CA . THR A 1 114 ? 60.148 29.021 27.066 1.00 20.89 114 THR A CA 1
ATOM 781 C C . THR A 1 114 ? 58.922 28.458 26.354 1.00 21.72 114 THR A C 1
ATOM 782 O O . THR A 1 114 ? 58.398 29.095 25.439 1.00 21.51 114 THR A O 1
ATOM 786 N N . GLY A 1 115 ? 58.458 27.280 26.750 1.00 18.56 115 GLY A N 1
ATOM 787 C CA . GLY A 1 115 ? 57.318 26.709 26.057 1.00 20.80 115 GLY A CA 1
ATOM 788 C C . GLY A 1 115 ? 57.725 26.501 24.608 1.00 21.78 115 GLY A C 1
ATOM 789 O O . GLY A 1 115 ? 58.859 26.085 24.343 1.00 20.91 115 GLY A O 1
ATOM 790 N N . VAL A 1 116 ? 56.837 26.814 23.668 1.00 20.61 116 VAL A N 1
ATOM 791 C CA . VAL A 1 116 ? 57.148 26.631 22.248 1.00 21.73 116 VAL A CA 1
ATOM 792 C C . VAL A 1 116 ? 58.244 27.562 21.724 1.00 21.07 116 VAL A C 1
ATOM 793 O O . VAL A 1 116 ? 58.894 27.250 20.728 1.00 19.24 116 VAL A O 1
ATOM 797 N N . LEU A 1 117 ? 58.449 28.698 22.384 1.00 20.91 117 LEU A N 1
ATOM 798 C CA . LEU A 1 117 ? 59.467 29.640 21.936 1.00 21.33 117 LEU A CA 1
ATOM 799 C C . LEU A 1 117 ? 60.900 29.124 22.064 1.00 21.38 117 LEU A C 1
ATOM 800 O O . LEU A 1 117 ? 61.788 29.571 21.340 1.00 23.09 117 LEU A O 1
ATOM 805 N N . ALA A 1 118 ? 61.129 28.192 22.982 1.00 20.28 118 ALA A N 1
ATOM 806 C CA . ALA A 1 118 ? 62.467 27.647 23.186 1.00 21.28 118 ALA A CA 1
ATOM 807 C C . ALA A 1 118 ? 63.012 27.050 21.892 1.00 21.67 118 ALA A C 1
ATOM 808 O O . ALA A 1 118 ? 64.092 27.425 21.432 1.00 21.50 118 ALA A O 1
ATOM 810 N N . GLU A 1 119 ? 62.255 26.133 21.299 1.00 21.64 119 GLU A N 1
ATOM 811 C CA . GLU A 1 119 ? 62.664 25.484 20.054 1.00 23.78 119 GLU A CA 1
ATOM 812 C C . GLU A 1 119 ? 62.786 26.476 18.901 1.00 22.32 119 GLU A C 1
ATOM 813 O O . GLU A 1 119 ? 63.637 26.316 18.025 1.00 20.49 119 GLU A O 1
ATOM 819 N N . GLN A 1 120 ? 61.934 27.498 18.897 1.00 20.84 120 GLN A N 1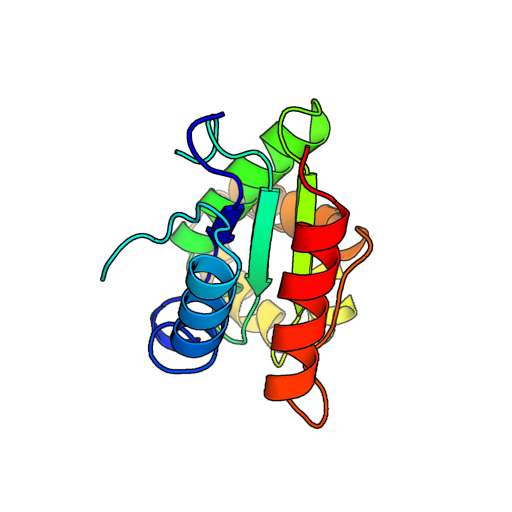
ATOM 820 C CA . GLN A 1 120 ? 61.978 28.513 17.848 1.00 19.51 120 GLN A CA 1
ATOM 821 C C . GLN A 1 120 ? 63.262 29.331 17.992 1.00 18.72 120 GLN A C 1
ATOM 822 O O . GLN A 1 120 ? 63.914 29.665 17.004 1.00 17.95 120 GLN A O 1
ATOM 828 N N . PHE A 1 121 ? 63.639 29.642 19.225 1.00 17.66 121 PHE A N 1
ATOM 829 C CA . PHE A 1 121 ? 64.860 30.402 19.435 1.00 18.67 121 PHE A CA 1
ATOM 830 C C . PHE A 1 121 ? 66.110 29.553 19.218 1.00 18.56 121 PHE A C 1
ATOM 831 O O . PHE A 1 121 ? 67.154 30.081 18.844 1.00 18.71 121 PHE A O 1
ATOM 839 N N . LYS A 1 122 ? 66.012 28.241 19.421 1.00 18.52 122 LYS A N 1
ATOM 840 C CA . LYS A 1 122 ? 67.174 27.390 19.175 1.00 21.67 122 LYS A CA 1
ATOM 841 C C . LYS A 1 122 ? 67.490 27.487 17.679 1.00 21.39 122 LYS A C 1
ATOM 842 O O . LYS A 1 122 ? 68.652 27.513 17.273 1.00 21.07 122 LYS A O 1
ATOM 848 N N . LYS A 1 123 ? 66.438 27.545 16.865 1.00 23.75 123 LYS A N 1
ATOM 849 C CA . LYS A 1 123 ? 66.586 27.657 15.421 1.00 24.02 123 LYS A CA 1
ATOM 850 C C . LYS A 1 123 ? 67.244 28.988 15.081 1.00 23.35 123 LYS A C 1
ATOM 851 O O . LYS A 1 123 ? 68.223 29.033 14.340 1.00 23.28 123 LYS A O 1
ATOM 857 N N . HIS A 1 124 ? 66.696 30.074 15.622 1.00 20.00 124 HIS A N 1
ATOM 858 C CA . HIS A 1 124 ? 67.243 31.405 15.385 1.00 20.76 124 HIS A CA 1
ATOM 859 C C . HIS A 1 124 ? 68.718 31.488 15.776 1.00 20.41 124 HIS A C 1
ATOM 860 O O . HIS A 1 124 ? 69.532 32.052 15.048 1.00 20.31 124 HIS A O 1
ATOM 867 N N . ALA A 1 125 ? 69.046 30.927 16.933 1.00 22.43 125 ALA A N 1
ATOM 868 C CA . ALA A 1 125 ? 70.409 30.940 17.449 1.00 23.59 125 ALA A CA 1
ATOM 869 C C . ALA A 1 125 ? 71.426 30.290 16.509 1.00 23.64 125 ALA A C 1
ATOM 870 O O . ALA A 1 125 ? 72.586 30.693 16.473 1.00 24.30 125 ALA A O 1
ATOM 872 N N . SER A 1 126 ? 70.989 29.292 15.752 1.00 24.70 126 SER A N 1
ATOM 873 C CA . SER A 1 126 ? 71.877 28.596 14.831 1.00 27.65 126 SER A CA 1
ATOM 874 C C . SER A 1 126 ? 72.034 29.302 13.487 1.00 29.08 126 SER A C 1
ATOM 875 O O . SER A 1 126 ? 72.829 28.867 12.657 1.00 32.30 126 SER A O 1
ATOM 878 N N . ARG A 1 127 ? 71.291 30.383 13.260 1.00 24.80 127 ARG A N 1
ATOM 879 C CA . ARG A 1 127 ? 71.386 31.071 11.976 1.00 26.87 127 ARG A CA 1
ATOM 880 C C . ARG A 1 127 ? 71.374 32.591 12.000 1.00 25.55 127 ARG A C 1
ATOM 881 O O . ARG A 1 127 ? 71.289 33.211 10.947 1.00 26.50 127 ARG A O 1
ATOM 889 N N . GLU A 1 128 ? 71.459 33.189 13.187 1.00 23.82 128 GLU A N 1
ATOM 890 C CA . GLU A 1 128 ? 71.462 34.645 13.312 1.00 24.77 128 GLU A CA 1
ATOM 891 C C . GLU A 1 128 ? 72.568 35.094 14.261 1.00 24.87 128 GLU A C 1
ATOM 892 O O . GLU A 1 128 ? 73.120 34.292 15.016 1.00 24.60 128 GLU A O 1
ATOM 898 N N . ASP A 1 129 ? 72.874 36.386 14.217 1.00 25.74 129 ASP A N 1
ATOM 899 C CA . ASP A 1 129 ? 73.884 36.999 15.079 1.00 25.05 129 ASP A CA 1
ATOM 900 C C . ASP A 1 129 ? 73.418 36.804 16.526 1.00 23.28 129 ASP A C 1
ATOM 901 O O . ASP A 1 129 ? 72.258 37.057 16.843 1.00 22.10 129 ASP A O 1
ATOM 906 N N . PRO A 1 130 ? 74.313 36.350 17.420 1.00 22.80 130 PRO A N 1
ATOM 907 C CA . PRO A 1 130 ? 73.931 36.143 18.820 1.00 23.36 130 PRO A CA 1
ATOM 908 C C . PRO A 1 130 ? 73.369 37.395 19.493 1.00 22.36 130 PRO A C 1
ATOM 909 O O . PRO A 1 130 ? 72.454 37.317 20.311 1.00 20.98 130 PRO A O 1
ATOM 913 N N . GLU A 1 131 ? 73.920 38.550 19.146 1.00 20.74 131 GLU A N 1
ATOM 914 C CA . GLU A 1 131 ? 73.467 39.801 19.734 1.00 22.77 131 GLU A CA 1
ATOM 915 C C . GLU A 1 131 ? 72.089 40.189 19.198 1.00 22.12 131 GLU A C 1
ATOM 916 O O . GLU A 1 131 ? 71.288 40.798 19.911 1.00 21.02 131 GLU A O 1
ATOM 922 N N . LYS A 1 132 ? 71.815 39.840 17.942 1.00 20.79 132 LYS A N 1
ATOM 923 C CA . LYS A 1 132 ? 70.510 40.130 17.358 1.00 19.98 132 LYS A CA 1
ATOM 924 C C . LYS A 1 132 ? 69.486 39.248 18.084 1.00 19.30 132 LYS A C 1
ATOM 925 O O . LYS A 1 132 ? 68.390 39.693 18.414 1.00 17.26 132 LYS A O 1
ATOM 931 N N . VAL A 1 133 ? 69.848 37.995 18.338 1.00 18.94 133 VAL A N 1
ATOM 932 C CA . VAL A 1 133 ? 68.940 37.085 19.042 1.00 21.67 133 VAL A CA 1
ATOM 933 C C . VAL A 1 133 ? 68.617 37.655 20.429 1.00 21.64 133 VAL A C 1
ATOM 934 O O . VAL A 1 133 ? 67.473 37.607 20.881 1.00 20.25 133 VAL A O 1
ATOM 938 N N . LEU A 1 134 ? 69.627 38.206 21.095 1.00 23.44 134 LEU A N 1
ATOM 939 C CA . LEU A 1 134 ? 69.430 38.801 22.414 1.00 21.45 134 LEU A CA 1
ATOM 940 C C . LEU A 1 134 ? 68.523 40.021 22.306 1.00 21.98 134 LEU A C 1
ATOM 941 O O . LEU A 1 134 ? 67.759 40.318 23.221 1.00 20.03 134 LEU A O 1
ATOM 946 N N . LYS A 1 135 ? 68.630 40.744 21.196 1.00 19.69 135 LYS A N 1
ATOM 947 C CA . LYS A 1 135 ? 67.790 41.918 20.988 1.00 19.48 135 LYS A CA 1
ATOM 948 C C . LYS A 1 135 ? 66.335 41.454 20.888 1.00 18.20 135 LYS A C 1
ATOM 949 O O . LYS A 1 135 ? 65.432 42.092 21.431 1.00 16.22 135 LYS A O 1
ATOM 955 N N . TRP A 1 136 ? 66.106 40.352 20.177 1.00 17.95 136 TRP A N 1
ATOM 956 C CA . TRP A 1 136 ? 64.753 39.816 20.049 1.00 18.01 136 TRP A CA 1
ATOM 957 C C . TRP A 1 136 ? 64.214 39.423 21.422 1.00 17.06 136 TRP A C 1
ATOM 958 O O . TRP A 1 136 ? 63.080 39.736 21.762 1.00 14.10 136 TRP A O 1
ATOM 969 N N . ARG A 1 137 ? 65.034 38.725 22.200 1.00 16.55 137 ARG A N 1
ATOM 970 C CA . ARG A 1 137 ? 64.642 38.287 23.539 1.00 19.90 137 ARG A CA 1
ATOM 971 C C . ARG A 1 137 ? 64.276 39.476 24.426 1.00 22.42 137 ARG A C 1
ATOM 972 O O . ARG A 1 137 ? 63.342 39.401 25.224 1.00 23.46 137 ARG A O 1
ATOM 980 N N . GLN A 1 138 ? 65.027 40.565 24.291 1.00 21.25 138 GLN A N 1
ATOM 981 C CA . GLN A 1 138 ? 64.783 41.773 25.070 1.00 23.26 138 GLN A CA 1
ATOM 982 C C . GLN A 1 138 ? 63.400 42.351 24.777 1.00 22.26 138 GLN A C 1
ATOM 983 O O . GLN A 1 138 ? 62.672 42.751 25.695 1.00 19.93 138 GLN A O 1
ATOM 989 N N . ALA A 1 139 ? 63.042 42.398 23.497 1.00 24.43 139 ALA A N 1
ATOM 990 C CA . ALA A 1 139 ? 61.744 42.929 23.092 1.00 23.74 139 ALA A CA 1
ATOM 991 C C . ALA A 1 139 ? 60.620 42.070 23.652 1.00 24.26 139 ALA A C 1
ATOM 992 O O . ALA A 1 139 ? 59.639 42.590 24.180 1.00 25.39 139 ALA A O 1
ATOM 994 N N . LEU A 1 140 ? 60.768 40.753 23.537 1.00 19.69 140 LEU A N 1
ATOM 995 C CA . LEU A 1 140 ? 59.757 39.825 24.035 1.00 20.62 140 LEU A CA 1
ATOM 996 C C . LEU A 1 140 ? 59.597 39.945 25.551 1.00 20.40 140 LEU A C 1
ATOM 997 O O . LEU A 1 140 ? 58.481 39.975 26.073 1.00 18.98 140 LEU A O 1
ATOM 1002 N N . THR A 1 141 ? 60.721 40.007 26.252 1.00 20.57 141 THR A N 1
ATOM 1003 C CA . THR A 1 141 ? 60.714 40.125 27.702 1.00 24.16 141 THR A CA 1
ATOM 1004 C C . THR A 1 141 ? 60.008 41.405 28.130 1.00 23.99 141 THR A C 1
ATOM 1005 O O . THR A 1 141 ? 59.184 41.387 29.044 1.00 24.51 141 THR A O 1
ATOM 1009 N N . ASN A 1 142 ? 60.335 42.515 27.472 1.00 25.30 142 ASN A N 1
ATOM 1010 C CA . ASN A 1 142 ? 59.717 43.799 27.798 1.00 26.58 142 ASN A CA 1
ATOM 1011 C C . ASN A 1 142 ? 58.241 43.809 27.426 1.00 27.09 142 ASN A C 1
ATOM 1012 O O . ASN A 1 142 ? 57.408 44.347 28.151 1.00 24.99 142 ASN A O 1
ATOM 1017 N N . PHE A 1 143 ? 57.935 43.204 26.286 1.00 26.06 143 PHE A N 1
ATOM 1018 C CA . PHE A 1 143 ? 56.573 43.095 25.784 1.00 24.92 143 PHE A CA 1
ATOM 1019 C C . PHE A 1 143 ? 55.689 42.346 26.784 1.00 25.81 143 PHE A C 1
ATOM 1020 O O . PHE A 1 143 ? 54.584 42.787 27.105 1.00 22.42 143 PHE A O 1
ATOM 1028 N N . ALA A 1 144 ? 56.184 41.214 27.278 1.00 23.91 144 ALA A N 1
ATOM 1029 C CA . ALA A 1 144 ? 55.422 40.400 28.219 1.00 25.86 144 ALA A CA 1
ATOM 1030 C C . ALA A 1 144 ? 55.173 41.080 29.563 1.00 27.92 144 ALA A C 1
ATOM 1031 O O . ALA A 1 144 ? 54.429 40.557 30.390 1.00 29.12 144 ALA A O 1
ATOM 1033 N N . GLN A 1 145 ? 55.782 42.241 29.788 1.00 28.16 145 GLN A N 1
ATOM 1034 C CA . GLN A 1 145 ? 55.582 42.945 31.052 1.00 31.01 145 GLN A CA 1
ATOM 1035 C C . GLN A 1 145 ? 54.576 44.085 30.945 1.00 30.55 145 GLN A C 1
ATOM 1036 O O . GLN A 1 145 ? 54.282 44.760 31.931 1.00 30.68 145 GLN A O 1
ATOM 1042 N N . LEU A 1 146 ? 54.062 44.304 29.740 1.00 27.27 146 LEU A N 1
ATOM 1043 C CA . LEU A 1 146 ? 53.069 45.344 29.514 1.00 26.84 146 LEU A CA 1
ATOM 1044 C C . LEU A 1 146 ? 51.718 44.737 29.863 1.00 27.53 146 LEU A C 1
ATOM 1045 O O . LEU A 1 146 ? 51.530 43.533 29.719 1.00 28.32 146 LEU A O 1
ATOM 1050 N N . SER A 1 147 ? 50.779 45.556 30.316 1.00 31.82 147 SER A N 1
ATOM 1051 C CA . SER A 1 147 ? 49.453 45.046 30.650 1.00 32.72 147 SER A CA 1
ATOM 1052 C C . SER A 1 147 ? 48.786 44.578 29.362 1.00 32.08 147 SER A C 1
ATOM 1053 O O . SER A 1 147 ? 48.697 45.333 28.390 1.00 32.14 147 SER A O 1
ATOM 1056 N N . GLY A 1 148 ? 48.316 43.336 29.350 1.00 30.36 148 GLY A N 1
ATOM 1057 C CA . GLY A 1 148 ? 47.684 42.814 28.152 1.00 29.77 148 GLY A CA 1
ATOM 1058 C C . GLY A 1 148 ? 46.554 41.839 28.411 1.00 29.38 148 GLY A C 1
ATOM 1059 O O . GLY A 1 148 ? 46.000 41.793 29.511 1.00 28.93 148 GLY A O 1
ATOM 1060 N N . ASP A 1 149 ? 46.214 41.062 27.385 1.00 25.06 149 ASP A N 1
ATOM 1061 C CA . ASP A 1 149 ? 45.145 40.074 27.468 1.00 24.52 149 ASP A CA 1
ATOM 1062 C C . ASP A 1 149 ? 45.581 38.739 26.890 1.00 23.40 149 ASP A C 1
ATOM 1063 O O . ASP A 1 149 ? 46.414 38.687 25.990 1.00 22.05 149 ASP A O 1
ATOM 1068 N N . CYS A 1 150 ? 45.001 37.665 27.412 1.00 23.67 150 CYS A N 1
ATOM 1069 C CA . CYS A 1 150 ? 45.306 36.311 26.963 1.00 25.59 150 CYS A CA 1
ATOM 1070 C C . CYS A 1 150 ? 44.078 35.708 26.317 1.00 25.71 150 CYS A C 1
ATOM 1071 O O . CYS A 1 150 ? 42.954 36.015 26.711 1.00 25.51 150 CYS A O 1
ATOM 1074 N N . SER A 1 151 ? 44.289 34.851 25.327 1.00 34.16 151 SER A N 1
ATOM 1075 C CA . SER A 1 151 ? 43.176 34.186 24.672 1.00 37.16 151 SER A CA 1
ATOM 1076 C C . SER A 1 151 ? 42.594 33.260 25.732 1.00 39.19 151 SER A C 1
ATOM 1077 O O . SER A 1 151 ? 43.337 32.654 26.508 1.00 39.99 151 SER A O 1
ATOM 1080 N N . GLY A 1 152 ? 41.270 33.169 25.782 1.00 42.54 152 GLY A N 1
ATOM 1081 C CA . GLY A 1 152 ? 40.634 32.324 26.776 1.00 43.95 152 GLY A CA 1
ATOM 1082 C C . GLY A 1 152 ? 39.591 31.381 26.219 1.00 46.07 152 GLY A C 1
ATOM 1083 O O . GLY A 1 152 ? 39.829 30.694 25.225 1.00 46.34 152 GLY A O 1
ATOM 1084 N N . ASP A 1 153 ? 38.428 31.357 26.860 1.00 48.51 153 ASP A N 1
ATOM 1085 C CA . ASP A 1 153 ? 37.338 30.484 26.446 1.00 49.88 153 ASP A CA 1
ATOM 1086 C C . ASP A 1 153 ? 36.426 31.092 25.379 1.00 47.92 153 ASP A C 1
ATOM 1087 O O . ASP A 1 153 ? 35.515 30.426 24.885 1.00 48.82 153 ASP A O 1
ATOM 1092 N N . ASP A 1 154 ? 36.672 32.345 25.013 1.00 30.80 154 ASP A N 1
ATOM 1093 C CA . ASP A 1 154 ? 35.837 32.992 24.008 1.00 28.52 154 ASP A CA 1
ATOM 1094 C C . ASP A 1 154 ? 36.552 34.128 23.274 1.00 25.59 154 ASP A C 1
ATOM 1095 O O . ASP A 1 154 ? 36.732 35.210 23.828 1.00 22.99 154 ASP A O 1
ATOM 1100 N N . ASP A 1 155 ? 36.951 33.885 22.028 1.00 28.04 155 ASP A N 1
ATOM 1101 C CA . ASP A 1 155 ? 37.628 34.914 21.236 1.00 26.15 155 ASP A CA 1
ATOM 1102 C C . ASP A 1 155 ? 36.710 36.104 20.958 1.00 25.80 155 ASP A C 1
ATOM 1103 O O . ASP A 1 155 ? 37.172 37.243 20.883 1.00 24.85 155 ASP A O 1
ATOM 1108 N N . SER A 1 156 ? 35.415 35.844 20.799 1.00 25.20 156 SER A N 1
ATOM 1109 C CA . SER A 1 156 ? 34.465 36.921 20.517 1.00 27.08 156 SER A CA 1
ATOM 1110 C C . SER A 1 156 ? 34.446 37.929 21.656 1.00 26.72 156 SER A C 1
ATOM 1111 O O . SER A 1 156 ? 34.313 39.130 21.425 1.00 25.73 156 SER A O 1
ATOM 1114 N N . LYS A 1 157 ? 34.570 37.436 22.886 1.00 30.05 157 LYS A N 1
ATOM 1115 C CA . LYS A 1 157 ? 34.584 38.315 24.046 1.00 32.61 157 LYS A CA 1
ATOM 1116 C C . LYS A 1 157 ? 35.901 39.079 24.073 1.00 30.85 157 LYS A C 1
ATOM 1117 O O . LYS A 1 157 ? 35.928 40.261 24.396 1.00 31.52 157 LYS A O 1
ATOM 1123 N N . LEU A 1 158 ? 36.989 38.402 23.719 1.00 27.91 158 LEU A N 1
ATOM 1124 C CA . LEU A 1 158 ? 38.299 39.044 23.692 1.00 27.33 158 LEU A CA 1
ATOM 1125 C C . LEU A 1 158 ? 38.297 40.168 22.660 1.00 26.80 158 LEU A C 1
ATOM 1126 O O . LEU A 1 158 ? 38.829 41.247 22.907 1.00 27.97 158 LEU A O 1
ATOM 1131 N N . VAL A 1 159 ? 37.695 39.911 21.502 1.00 25.91 159 VAL A N 1
ATOM 1132 C CA . VAL A 1 159 ? 37.621 40.911 20.442 1.00 26.51 159 VAL A CA 1
ATOM 1133 C C . VAL A 1 159 ? 36.804 42.121 20.889 1.00 27.13 159 VAL A C 1
ATOM 1134 O O . VAL A 1 159 ? 37.168 43.261 20.603 1.00 25.60 159 VAL A O 1
ATOM 1138 N N . ASP A 1 160 ? 35.694 41.873 21.576 1.00 24.70 160 ASP A N 1
ATOM 1139 C CA . ASP A 1 160 ? 34.856 42.963 22.063 1.00 28.21 160 ASP A CA 1
ATOM 1140 C C . ASP A 1 160 ? 35.628 43.814 23.071 1.00 26.97 160 ASP A C 1
ATOM 1141 O O . ASP A 1 160 ? 35.595 45.041 23.003 1.00 26.11 160 ASP A O 1
ATOM 1146 N N . LYS A 1 161 ? 36.327 43.169 24.001 1.00 30.37 161 LYS A N 1
ATOM 1147 C CA . LYS A 1 161 ? 37.094 43.924 24.985 1.00 32.78 161 LYS A CA 1
ATOM 1148 C C . LYS A 1 161 ? 38.144 44.811 24.317 1.00 32.50 161 LYS A C 1
ATOM 1149 O O . LYS A 1 161 ? 38.302 45.974 24.681 1.00 34.12 161 LYS A O 1
ATOM 1155 N N . ILE A 1 162 ? 38.868 44.260 23.349 1.00 29.33 162 ILE A N 1
ATOM 1156 C CA . ILE A 1 162 ? 39.898 45.023 22.653 1.00 30.12 162 ILE A CA 1
ATOM 1157 C C . ILE A 1 162 ? 39.307 46.246 21.957 1.00 29.63 162 ILE A C 1
ATOM 1158 O O . ILE A 1 162 ? 39.819 47.357 22.092 1.00 28.99 162 ILE A O 1
ATOM 1163 N N . ALA A 1 163 ? 38.228 46.039 21.211 1.00 24.33 163 ALA A N 1
ATOM 1164 C CA . ALA A 1 163 ? 37.580 47.134 20.507 1.00 24.74 163 ALA A CA 1
ATO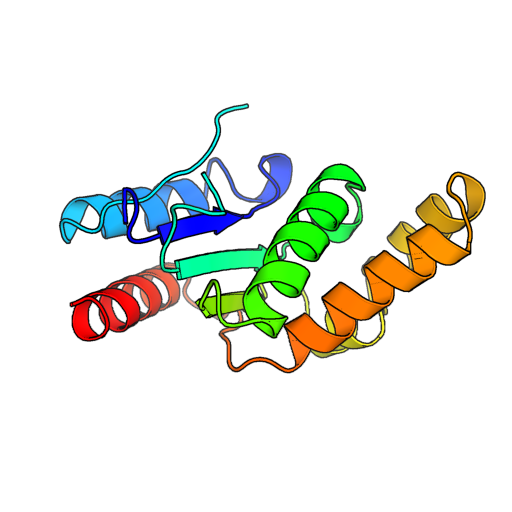M 1165 C C . ALA A 1 163 ? 37.038 48.158 21.507 1.00 25.15 163 ALA A C 1
ATOM 1166 O O . ALA A 1 163 ? 37.211 49.362 21.326 1.00 24.85 163 ALA A O 1
ATOM 1168 N N . ASN A 1 164 ? 36.384 47.674 22.559 1.00 33.53 164 ASN A N 1
ATOM 1169 C CA . ASN A 1 164 ? 35.828 48.546 23.590 1.00 36.37 164 ASN A CA 1
ATOM 1170 C C . ASN A 1 164 ? 36.921 49.355 24.270 1.00 37.31 164 ASN A C 1
ATOM 1171 O O . ASN A 1 164 ? 36.783 50.559 24.479 1.00 38.53 164 ASN A O 1
ATOM 1176 N N . GLU A 1 165 ? 38.009 48.682 24.615 1.00 37.08 165 GLU A N 1
ATOM 1177 C CA . GLU A 1 165 ? 39.125 49.332 25.280 1.00 39.00 165 GLU A CA 1
ATOM 1178 C C . GLU A 1 165 ? 39.717 50.446 24.422 1.00 38.39 165 GLU A C 1
ATOM 1179 O O . GLU A 1 165 ? 39.935 51.555 24.902 1.00 38.93 165 GLU A O 1
ATOM 1185 N N . ILE A 1 166 ? 39.967 50.156 23.150 1.00 37.38 166 ILE A N 1
ATOM 1186 C CA . ILE A 1 166 ? 40.532 51.149 22.244 1.00 37.31 166 ILE A CA 1
ATOM 1187 C C . ILE A 1 166 ? 39.513 52.254 21.974 1.00 37.71 166 ILE A C 1
ATOM 1188 O O . ILE A 1 166 ? 39.860 53.435 21.917 1.00 37.26 166 ILE A O 1
ATOM 1193 N N . SER A 1 167 ? 38.255 51.852 21.821 1.00 34.29 167 SER A N 1
ATOM 1194 C CA . SER A 1 167 ? 37.157 52.771 21.555 1.00 35.72 167 SER A CA 1
ATOM 1195 C C . SER A 1 167 ? 36.991 53.805 22.672 1.00 37.07 167 SER A C 1
ATOM 1196 O O . SER A 1 167 ? 36.740 54.984 22.409 1.00 35.67 167 SER A O 1
ATOM 1199 N N . ASN A 1 168 ? 37.132 53.360 23.917 1.00 43.60 168 ASN A N 1
ATOM 1200 C CA . ASN A 1 168 ? 37.014 54.253 25.071 1.00 45.04 168 ASN A CA 1
ATOM 1201 C C . ASN A 1 168 ? 38.364 54.907 25.348 1.00 44.85 168 ASN A C 1
ATOM 1202 O O . ASN A 1 168 ? 38.508 55.678 26.293 1.00 46.06 168 ASN A O 1
ATOM 1207 N N . LYS A 1 169 ? 39.350 54.609 24.511 1.00 44.43 169 LYS A N 1
ATOM 1208 C CA . LYS A 1 169 ? 40.693 55.133 24.720 1.00 45.24 169 LYS A CA 1
ATOM 1209 C C . LYS A 1 169 ? 41.190 56.098 23.650 1.00 46.53 169 LYS A C 1
ATOM 1210 O O . LYS A 1 169 ? 42.166 56.817 23.868 1.00 47.21 169 LYS A O 1
ATOM 1216 N N . LYS A 1 170 ? 40.531 56.115 22.495 1.00 49.63 170 LYS A N 1
ATOM 1217 C CA . LYS A 1 170 ? 40.945 57.000 21.411 1.00 51.57 170 LYS A CA 1
ATOM 1218 C C . LYS A 1 170 ? 40.438 58.430 21.591 1.00 52.27 170 LYS A C 1
ATOM 1219 O O . LYS A 1 170 ? 39.342 58.658 22.107 1.00 51.98 170 LYS A O 1
ATOM 1225 N N . THR A 1 171 ? 41.252 59.387 21.159 1.00 56.22 171 THR A N 1
ATOM 1226 C CA . THR A 1 171 ? 40.926 60.804 21.273 1.00 56.30 171 THR A CA 1
ATOM 1227 C C . THR A 1 171 ? 39.738 61.191 20.395 1.00 56.56 171 THR A C 1
ATOM 1228 O O . THR A 1 171 ? 39.234 60.377 19.621 1.00 56.31 171 THR A O 1
#